Protein AF-A0A1H8KRY2-F1 (afdb_monomer_lite)

Radius of gyration: 10.59 Å; chains: 1; bounding box: 25×19×28 Å

Sequence (51 aa):
MEHYLQYRVWYKMNGHFNNKIIYGPTIKTPSDALSFFKKLHGIQPSHAELV

pLDDT: mean 94.25, std 7.65, range [54.59, 98.19]

Secondary structure (DSSP, 8-state):
-----EEEEEEEETTEEEEEEEE-TT--SHHHHHHHHHHHH---EEEEEE-

Foldseek 3Di:
DDPWWKKWWWFDDPNDIDIDIDTDPQPDDFVSRQVVCCVVPVGRTDGMDTD

Structure (mmCIF, N/CA/C/O backbone):
data_AF-A0A1H8KRY2-F1
#
_entry.id   AF-A0A1H8KRY2-F1
#
loop_
_atom_site.group_PDB
_atom_site.id
_atom_site.type_symbol
_atom_site.label_atom_id
_atom_site.label_alt_id
_atom_site.label_comp_id
_atom_site.label_asym_id
_atom_site.label_entity_id
_atom_site.label_seq_id
_atom_site.pdbx_PDB_ins_code
_atom_site.Cartn_x
_atom_site.Cartn_y
_atom_site.Cartn_z
_atom_site.occupancy
_atom_site.B_iso_or_equiv
_atom_site.auth_seq_id
_atom_site.auth_comp_id
_atom_site.auth_asym_id
_atom_site.auth_atom_id
_atom_site.pdbx_PDB_model_num
ATOM 1 N N . MET A 1 1 ? -17.707 12.353 7.954 1.00 54.59 1 MET A N 1
ATOM 2 C CA . MET A 1 1 ? -16.739 11.498 7.234 1.00 54.59 1 MET A CA 1
ATOM 3 C C . MET A 1 1 ? -15.856 10.854 8.283 1.00 54.59 1 MET A C 1
ATOM 5 O O . MET A 1 1 ? -15.392 11.569 9.157 1.00 54.59 1 MET A O 1
ATOM 9 N N . GLU A 1 2 ? -15.700 9.534 8.272 1.00 62.47 2 GLU A N 1
ATOM 10 C CA . GLU A 1 2 ? -14.844 8.845 9.245 1.00 62.47 2 GLU A CA 1
ATOM 11 C C . GLU A 1 2 ? -13.371 9.230 9.024 1.00 62.47 2 GLU A C 1
ATOM 13 O O . GLU A 1 2 ? -12.868 9.184 7.900 1.00 62.47 2 GLU A O 1
ATOM 18 N N . HIS A 1 3 ? -12.687 9.646 10.094 1.00 82.44 3 HIS A N 1
ATOM 19 C CA . HIS A 1 3 ? -11.281 10.058 10.070 1.00 82.44 3 HIS A CA 1
ATOM 20 C C . HIS A 1 3 ? -10.364 8.828 10.088 1.00 82.44 3 HIS A C 1
ATOM 22 O O . HIS A 1 3 ? -9.780 8.476 11.112 1.00 82.44 3 HIS A O 1
ATOM 28 N N . TYR A 1 4 ? -10.271 8.131 8.958 1.00 91.38 4 TYR A N 1
ATOM 29 C CA . TYR A 1 4 ? -9.318 7.035 8.800 1.00 91.38 4 TYR A CA 1
ATOM 30 C C . TYR A 1 4 ? -7.913 7.555 8.509 1.00 91.38 4 TYR A C 1
ATOM 32 O O . TYR A 1 4 ? -7.753 8.565 7.825 1.00 91.38 4 TYR A O 1
ATOM 40 N N . LEU A 1 5 ? -6.901 6.824 8.989 1.00 94.06 5 LEU A N 1
ATOM 41 C CA . LEU A 1 5 ? -5.519 7.064 8.586 1.00 94.06 5 LEU A CA 1
ATOM 42 C C . LEU A 1 5 ? -5.406 6.890 7.071 1.00 94.06 5 LEU A C 1
ATOM 44 O O . LEU A 1 5 ? -5.947 5.937 6.499 1.00 94.06 5 LEU A O 1
ATOM 48 N N . GLN A 1 6 ? -4.712 7.829 6.441 1.00 95.81 6 GLN A N 1
ATOM 49 C CA . GLN A 1 6 ? -4.499 7.846 5.005 1.00 95.81 6 GLN A CA 1
ATOM 50 C C . GLN A 1 6 ? -3.027 7.605 4.729 1.00 95.81 6 GLN A C 1
ATOM 52 O O . GLN A 1 6 ? -2.161 8.261 5.299 1.00 95.81 6 GLN A O 1
ATOM 57 N N . TYR A 1 7 ? -2.747 6.666 3.839 1.00 97.62 7 TYR A N 1
ATOM 58 C CA . TYR A 1 7 ? -1.394 6.362 3.414 1.00 97.62 7 TYR A CA 1
ATOM 59 C C . TYR A 1 7 ? -1.271 6.562 1.915 1.00 97.62 7 TYR A C 1
ATOM 61 O O . TYR A 1 7 ? -2.081 6.051 1.139 1.00 97.62 7 TYR A O 1
ATOM 69 N N . ARG A 1 8 ? -0.229 7.265 1.484 1.00 97.81 8 ARG A N 1
ATOM 70 C CA . ARG A 1 8 ? 0.157 7.318 0.077 1.00 97.81 8 ARG A CA 1
ATOM 71 C C . ARG A 1 8 ? 1.021 6.112 -0.233 1.00 97.81 8 ARG A C 1
ATOM 73 O O . ARG A 1 8 ? 2.108 5.977 0.313 1.00 97.81 8 ARG A O 1
ATOM 80 N N . VAL A 1 9 ? 0.552 5.263 -1.137 1.00 98.00 9 VAL A N 1
ATOM 81 C CA . VAL A 1 9 ? 1.270 4.085 -1.625 1.00 98.00 9 VAL A CA 1
ATOM 82 C C . VAL A 1 9 ? 1.890 4.389 -2.982 1.00 98.00 9 VAL A C 1
ATOM 84 O O . VAL A 1 9 ? 1.185 4.779 -3.909 1.00 98.00 9 VAL A O 1
ATOM 87 N N . TRP A 1 10 ? 3.193 4.168 -3.108 1.00 98.19 10 TRP A N 1
ATOM 88 C CA . TRP A 1 10 ? 3.978 4.330 -4.328 1.00 98.19 10 TRP A CA 1
ATOM 89 C C . TRP A 1 10 ? 4.198 2.980 -5.016 1.00 98.19 10 TRP A C 1
ATOM 91 O O . TRP A 1 10 ? 4.482 1.978 -4.355 1.00 98.19 10 TRP A O 1
ATOM 101 N N . TYR A 1 11 ? 4.093 2.940 -6.344 1.00 97.56 11 TYR A N 1
ATOM 102 C CA . TYR A 1 11 ? 4.243 1.721 -7.143 1.00 97.56 11 TYR A CA 1
ATOM 103 C C . TYR A 1 11 ? 4.761 2.020 -8.555 1.00 97.56 11 TYR A C 1
ATOM 105 O O . TYR A 1 11 ? 4.655 3.143 -9.052 1.00 97.56 11 TYR A O 1
ATOM 113 N N . LYS A 1 12 ? 5.315 0.999 -9.219 1.00 97.12 12 LYS A N 1
ATOM 114 C CA . LYS A 1 12 ? 5.692 1.061 -10.638 1.00 97.12 12 LYS A CA 1
ATOM 115 C C . LYS A 1 12 ? 4.663 0.334 -11.492 1.00 97.12 12 LYS A C 1
ATOM 117 O O . LYS A 1 12 ? 4.281 -0.787 -11.174 1.00 97.12 12 LYS A O 1
ATOM 122 N N . MET A 1 13 ? 4.266 0.947 -12.601 1.00 95.69 13 MET A N 1
ATOM 123 C CA . MET A 1 13 ? 3.409 0.329 -13.611 1.00 95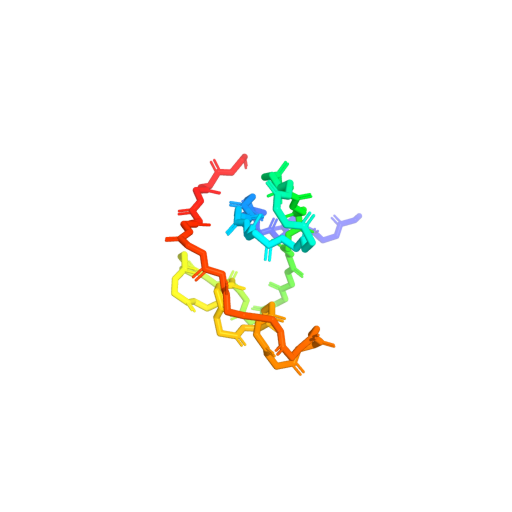.69 13 MET A CA 1
ATOM 124 C C . MET A 1 13 ? 3.848 0.812 -14.991 1.00 95.69 13 MET A C 1
ATOM 126 O O . MET A 1 13 ? 3.987 2.014 -15.202 1.00 95.69 13 MET A O 1
ATOM 130 N N . ASN A 1 14 ? 4.109 -0.120 -15.911 1.00 94.06 14 ASN A N 1
ATOM 131 C CA . ASN A 1 14 ? 4.544 0.168 -17.285 1.00 94.06 14 ASN A CA 1
ATOM 132 C C . ASN A 1 14 ? 5.754 1.122 -17.376 1.00 94.06 14 ASN A C 1
ATOM 134 O O . ASN A 1 14 ? 5.796 1.997 -18.228 1.00 94.06 14 ASN A O 1
ATOM 138 N N . GLY A 1 15 ? 6.726 0.993 -16.465 1.00 93.44 15 GLY A N 1
ATOM 139 C CA . GLY A 1 15 ? 7.911 1.863 -16.424 1.00 93.44 15 GLY A CA 1
ATOM 140 C C . GLY A 1 15 ? 7.699 3.226 -15.754 1.00 93.44 15 GLY A C 1
ATOM 141 O O . GLY A 1 15 ? 8.672 3.933 -15.507 1.00 93.44 15 GLY A O 1
ATOM 142 N N . HIS A 1 16 ? 6.467 3.572 -15.375 1.00 95.94 16 HIS A N 1
ATOM 143 C CA . HIS A 1 16 ? 6.146 4.829 -14.704 1.00 95.94 16 HIS A CA 1
ATOM 144 C C . HIS A 1 16 ? 6.004 4.648 -13.192 1.00 95.94 16 HIS A C 1
ATOM 146 O O . HIS A 1 16 ? 5.409 3.676 -12.712 1.00 95.94 16 HIS A O 1
ATOM 152 N N . PHE A 1 17 ? 6.522 5.618 -12.441 1.00 95.88 17 PHE A N 1
ATOM 153 C CA . PHE A 1 17 ? 6.275 5.737 -11.010 1.00 95.88 17 PHE A CA 1
ATOM 154 C C . PHE A 1 17 ?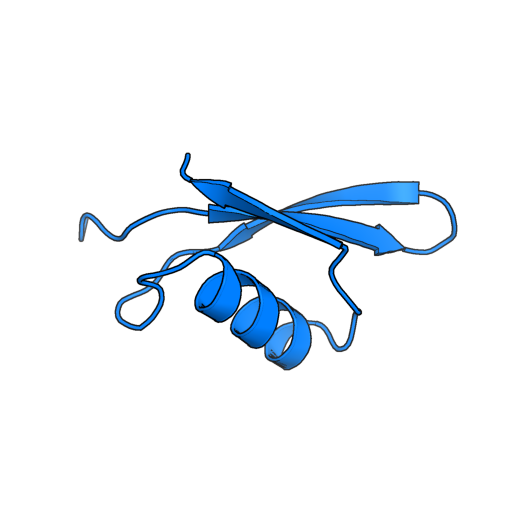 4.931 6.424 -10.777 1.00 95.88 17 PHE A C 1
ATOM 156 O O . PHE A 1 17 ? 4.687 7.518 -11.278 1.00 95.88 17 PHE A O 1
ATOM 163 N N . ASN A 1 18 ? 4.073 5.771 -10.004 1.00 97.12 18 ASN A N 1
ATOM 164 C CA . ASN A 1 18 ? 2.735 6.231 -9.668 1.00 97.12 18 ASN A CA 1
ATOM 165 C C . ASN A 1 18 ? 2.545 6.202 -8.149 1.00 97.12 18 ASN A C 1
ATOM 167 O O . ASN A 1 18 ? 3.279 5.517 -7.430 1.00 97.12 18 ASN A O 1
ATOM 171 N N . ASN A 1 19 ? 1.530 6.913 -7.660 1.00 97.00 19 ASN A N 1
ATOM 172 C CA . ASN A 1 19 ? 1.079 6.792 -6.280 1.00 97.00 19 ASN A CA 1
ATOM 173 C C . ASN A 1 19 ? -0.450 6.783 -6.172 1.00 97.00 19 ASN A C 1
ATOM 175 O O . ASN A 1 19 ? -1.154 7.173 -7.103 1.00 97.00 19 ASN A O 1
ATOM 179 N N . LYS A 1 20 ? -0.962 6.277 -5.049 1.00 96.69 20 LYS A N 1
ATOM 180 C CA . LYS A 1 20 ? -2.392 6.250 -4.732 1.00 96.69 20 LYS A CA 1
ATOM 181 C C . LYS A 1 20 ? -2.613 6.370 -3.229 1.00 96.69 20 LYS A C 1
ATOM 183 O O . LYS A 1 20 ? -1.871 5.772 -2.455 1.00 96.69 20 LYS A O 1
ATOM 188 N N . ILE A 1 21 ? -3.644 7.108 -2.822 1.00 96.88 21 ILE A N 1
ATOM 189 C CA . ILE A 1 21 ? -4.048 7.192 -1.415 1.00 96.88 21 ILE A CA 1
ATOM 190 C C . ILE A 1 21 ? -4.909 5.977 -1.057 1.00 96.88 21 ILE A C 1
ATOM 192 O O . ILE A 1 21 ? -5.883 5.670 -1.746 1.00 96.88 21 ILE A O 1
ATOM 196 N N . ILE A 1 22 ? -4.529 5.290 0.016 1.00 95.62 22 ILE A N 1
ATOM 197 C CA . ILE A 1 22 ? -5.221 4.145 0.602 1.00 95.62 22 ILE A CA 1
ATOM 198 C C . ILE A 1 22 ? -5.614 4.508 2.031 1.00 95.62 22 ILE A C 1
ATOM 200 O O . ILE A 1 22 ? -4.792 4.976 2.814 1.00 95.62 22 ILE A O 1
ATOM 204 N N . TYR A 1 23 ? -6.877 4.283 2.366 1.00 94.88 23 TYR A N 1
ATOM 205 C CA . TYR A 1 23 ? -7.440 4.531 3.687 1.00 94.88 23 TYR A CA 1
ATOM 206 C C . TYR A 1 23 ? -8.546 3.516 3.964 1.00 94.88 23 TYR A C 1
ATOM 208 O O . TYR A 1 23 ? -9.115 2.931 3.040 1.00 94.88 23 TYR A O 1
ATOM 216 N N . GLY A 1 24 ? -8.852 3.295 5.238 1.00 93.06 24 GLY A N 1
ATOM 217 C CA . GLY A 1 24 ? -9.942 2.413 5.638 1.00 93.06 24 GLY A CA 1
ATOM 218 C C . GLY A 1 24 ? -9.860 1.986 7.101 1.00 93.06 24 GLY A C 1
ATOM 219 O O . GLY A 1 24 ? -8.850 2.230 7.767 1.00 93.06 24 GLY A O 1
ATOM 220 N N . PRO A 1 25 ? -10.899 1.306 7.611 1.00 92.69 25 PRO A N 1
ATOM 221 C CA . PRO A 1 25 ? -10.984 0.924 9.020 1.00 92.69 25 PRO A CA 1
ATOM 222 C C . PRO A 1 25 ? -9.854 -0.017 9.453 1.00 92.69 25 PRO A C 1
ATOM 224 O O . PRO A 1 25 ? -9.397 0.061 10.593 1.00 92.69 25 PRO A O 1
ATOM 227 N N . THR A 1 26 ? -9.365 -0.856 8.538 1.00 92.38 26 THR A N 1
ATOM 228 C CA . THR A 1 26 ? -8.299 -1.839 8.777 1.00 92.38 26 THR A CA 1
ATOM 229 C C . THR A 1 26 ? -6.897 -1.326 8.447 1.00 92.38 26 THR A C 1
ATOM 231 O O . THR A 1 26 ? -5.937 -2.065 8.621 1.00 92.38 26 THR A O 1
ATOM 234 N N . ILE A 1 27 ? -6.755 -0.096 7.942 1.00 95.25 27 ILE A N 1
ATOM 235 C CA . ILE A 1 27 ? -5.456 0.462 7.549 1.00 95.25 27 ILE A CA 1
ATOM 236 C C . ILE A 1 27 ? -4.907 1.268 8.725 1.00 95.25 27 ILE A C 1
ATOM 238 O O . ILE A 1 27 ? -5.339 2.398 8.962 1.00 95.25 27 ILE A O 1
ATOM 242 N N . LYS A 1 28 ? -3.998 0.669 9.501 1.00 95.19 28 LYS A N 1
ATOM 243 C CA . LYS A 1 28 ? -3.402 1.294 10.695 1.00 95.19 28 LYS A CA 1
ATOM 244 C C . LYS A 1 28 ? -1.903 1.539 10.567 1.00 95.19 28 LYS A C 1
ATOM 246 O O . LYS A 1 28 ? -1.352 2.319 11.335 1.00 95.19 28 LYS A O 1
ATOM 251 N N . THR A 1 29 ? -1.257 0.882 9.611 1.00 96.75 29 THR A N 1
ATOM 252 C CA . THR A 1 29 ? 0.185 0.954 9.380 1.00 96.75 29 THR A CA 1
ATOM 253 C C . THR A 1 29 ? 0.506 1.092 7.885 1.00 96.75 29 THR A C 1
ATOM 255 O O . THR A 1 29 ? -0.318 0.724 7.039 1.00 96.75 29 THR A O 1
ATOM 258 N N . PRO A 1 30 ? 1.724 1.546 7.522 1.00 96.88 30 PRO A N 1
ATOM 259 C CA . PRO A 1 30 ? 2.191 1.509 6.135 1.00 96.88 30 PRO A CA 1
ATOM 260 C C . PRO A 1 30 ? 2.107 0.104 5.519 1.00 96.88 30 PRO A C 1
ATOM 262 O O . PRO A 1 30 ? 1.712 -0.050 4.365 1.00 96.88 30 PRO A O 1
ATOM 265 N N . SER A 1 31 ? 2.424 -0.935 6.298 1.00 97.31 31 SER A N 1
ATOM 266 C CA . SER A 1 31 ? 2.373 -2.335 5.860 1.00 97.31 31 SER A CA 1
ATOM 267 C C . SER A 1 31 ? 0.958 -2.795 5.507 1.00 97.31 31 SER A C 1
ATOM 269 O O . SER A 1 31 ? 0.781 -3.531 4.530 1.00 97.31 31 SER A O 1
ATOM 271 N N . ASP A 1 32 ? -0.054 -2.327 6.245 1.00 97.06 32 ASP A N 1
ATOM 272 C CA . ASP A 1 32 ? -1.460 -2.598 5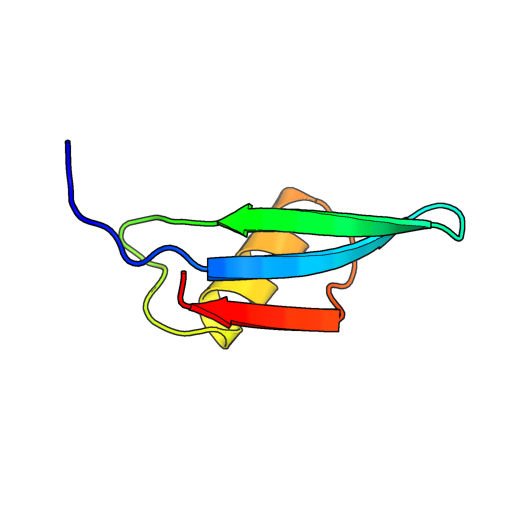.927 1.00 97.06 32 ASP A CA 1
ATOM 273 C C . ASP A 1 32 ? -1.840 -1.956 4.594 1.00 97.06 32 ASP A C 1
ATOM 275 O O . ASP A 1 32 ? -2.451 -2.605 3.745 1.00 97.06 32 ASP A O 1
ATOM 279 N N . ALA A 1 33 ? -1.429 -0.702 4.375 1.00 97.25 33 ALA A N 1
ATOM 280 C CA . ALA A 1 33 ? -1.693 0.020 3.134 1.00 97.25 33 ALA A CA 1
ATOM 281 C C . ALA A 1 33 ? -1.043 -0.669 1.922 1.00 97.25 33 ALA A C 1
ATOM 283 O O . ALA A 1 33 ? -1.694 -0.840 0.889 1.00 97.25 33 ALA A O 1
ATOM 284 N N . LEU A 1 34 ? 0.206 -1.130 2.059 1.00 97.75 34 LEU A N 1
ATOM 285 C CA . LEU A 1 34 ? 0.907 -1.901 1.026 1.00 97.75 34 LEU A CA 1
ATOM 286 C C . LEU A 1 34 ? 0.198 -3.228 0.727 1.00 97.75 34 LEU A C 1
ATOM 288 O O . LEU A 1 34 ? -0.044 -3.558 -0.436 1.00 97.75 34 LEU A O 1
ATOM 292 N N . SER A 1 35 ? -0.155 -3.982 1.769 1.00 97.25 35 SER A N 1
ATOM 293 C CA . SER A 1 35 ? -0.814 -5.286 1.632 1.00 97.25 35 SER A CA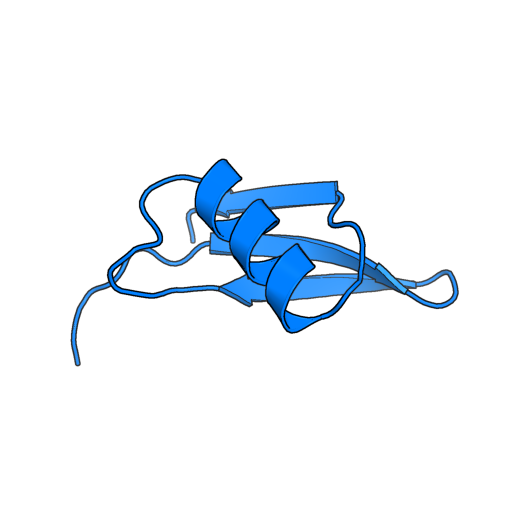 1
ATOM 294 C C . SER A 1 35 ? -2.195 -5.151 0.995 1.00 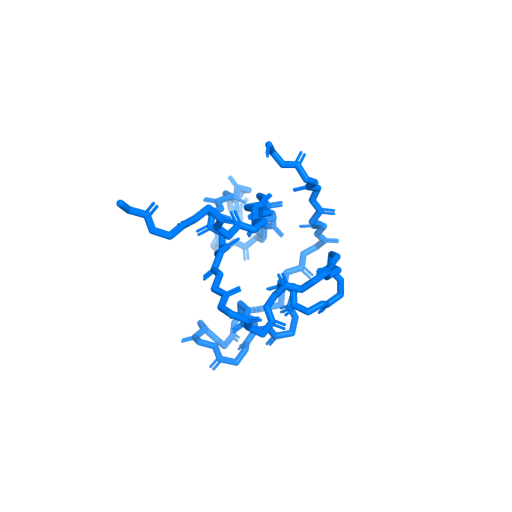97.25 35 SER A C 1
ATOM 296 O O . SER A 1 35 ? -2.546 -5.910 0.089 1.00 97.25 35 SER A O 1
ATOM 298 N N . PHE A 1 36 ? -2.958 -4.142 1.414 1.00 96.81 36 PHE A N 1
ATOM 299 C CA . PHE A 1 36 ? -4.266 -3.831 0.855 1.00 96.81 36 PHE A CA 1
ATOM 300 C C . PHE A 1 36 ? -4.169 -3.395 -0.609 1.00 96.81 36 PHE A C 1
ATOM 302 O O . PHE A 1 36 ? -4.896 -3.923 -1.451 1.00 96.81 36 PHE A O 1
ATOM 309 N N . PHE A 1 37 ? -3.227 -2.503 -0.942 1.00 97.06 37 PHE A N 1
ATOM 310 C CA . PHE A 1 37 ? -2.974 -2.086 -2.322 1.00 97.06 37 PHE A CA 1
ATOM 311 C C . PHE A 1 37 ? -2.639 -3.286 -3.214 1.00 97.06 37 PHE A C 1
ATOM 313 O O . PHE A 1 37 ? -3.249 -3.456 -4.270 1.00 97.06 37 PHE A O 1
ATOM 320 N N . LYS A 1 38 ? -1.718 -4.153 -2.770 1.00 97.00 38 LYS A N 1
ATOM 321 C CA . LYS A 1 38 ? -1.320 -5.358 -3.508 1.00 97.00 38 LYS A CA 1
ATOM 322 C C . LYS A 1 38 ? -2.504 -6.294 -3.745 1.00 97.00 38 LYS A C 1
ATOM 324 O O . LYS A 1 38 ? -2.656 -6.801 -4.852 1.00 97.00 38 LYS A O 1
ATOM 329 N N . LYS A 1 39 ? -3.364 -6.491 -2.740 1.00 96.06 39 LYS A N 1
ATOM 330 C CA . LYS A 1 39 ? -4.578 -7.314 -2.859 1.00 96.06 39 LYS A CA 1
ATOM 331 C C . LYS A 1 39 ? -5.588 -6.727 -3.851 1.00 96.06 39 LYS A C 1
ATOM 333 O O . LYS A 1 39 ? -6.200 -7.482 -4.594 1.00 96.06 39 LYS A O 1
ATOM 338 N N . LEU A 1 40 ? -5.765 -5.405 -3.856 1.00 94.88 40 LEU A N 1
ATOM 339 C CA . LEU A 1 40 ? -6.759 -4.732 -4.695 1.00 94.88 40 LEU A CA 1
ATOM 340 C C . LEU A 1 40 ? -6.315 -4.605 -6.159 1.00 94.88 40 LEU A C 1
ATOM 342 O O . LEU A 1 40 ? -7.133 -4.718 -7.065 1.00 94.88 40 LEU A O 1
ATOM 346 N N . HIS A 1 41 ? -5.028 -4.341 -6.386 1.00 94.06 41 HIS A N 1
ATOM 347 C CA . HIS A 1 41 ? -4.497 -4.006 -7.707 1.00 94.06 41 HIS A CA 1
ATOM 348 C C . HIS A 1 41 ? -3.676 -5.122 -8.359 1.00 94.06 41 HIS A C 1
ATOM 350 O O . HIS A 1 41 ? -3.400 -5.035 -9.550 1.00 94.06 41 HIS A O 1
ATOM 356 N N . GLY A 1 42 ? -3.237 -6.137 -7.608 1.00 95.50 42 GLY A N 1
ATOM 357 C CA . GLY A 1 42 ? -2.322 -7.166 -8.118 1.00 95.50 42 GLY A CA 1
ATOM 358 C C . GLY A 1 42 ? -0.921 -6.640 -8.466 1.00 95.50 42 GLY A C 1
ATOM 359 O O . GLY A 1 42 ? -0.115 -7.365 -9.039 1.00 95.50 42 GLY A O 1
ATOM 360 N N . ILE A 1 43 ? -0.615 -5.387 -8.117 1.00 96.00 43 ILE A N 1
ATOM 361 C CA . ILE A 1 43 ? 0.663 -4.722 -8.390 1.00 96.00 43 ILE A CA 1
ATOM 362 C C . ILE A 1 43 ? 1.497 -4.720 -7.112 1.00 96.00 43 ILE A C 1
ATOM 364 O O . ILE A 1 43 ? 0.973 -4.455 -6.032 1.00 96.00 43 ILE A O 1
ATOM 368 N N . GLN A 1 44 ? 2.800 -4.983 -7.229 1.00 96.12 44 GLN A N 1
ATOM 369 C CA . GLN A 1 44 ? 3.730 -4.899 -6.105 1.00 96.12 44 GLN A CA 1
ATOM 370 C C . GLN A 1 44 ? 4.044 -3.425 -5.787 1.00 96.12 44 GLN A C 1
ATOM 372 O O . GLN A 1 44 ? 4.719 -2.766 -6.584 1.00 96.12 44 GLN A O 1
ATOM 377 N N . PRO A 1 45 ? 3.593 -2.887 -4.638 1.00 97.25 45 PRO A N 1
ATOM 378 C CA . PRO A 1 45 ? 3.969 -1.543 -4.230 1.00 97.25 45 PRO A CA 1
ATOM 379 C C . PRO A 1 45 ? 5.410 -1.507 -3.707 1.00 97.25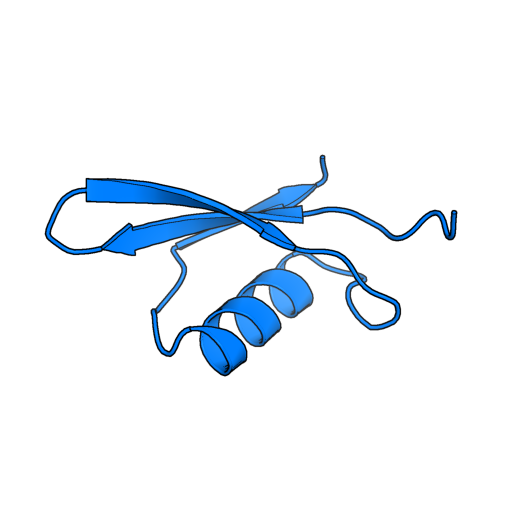 45 PRO A C 1
ATOM 381 O O . PRO A 1 45 ? 5.978 -2.531 -3.314 1.00 97.25 45 PRO A O 1
ATOM 384 N N . SER A 1 46 ? 5.987 -0.308 -3.706 1.00 95.94 46 SER A N 1
ATOM 385 C CA . SER A 1 46 ? 7.378 -0.037 -3.332 1.00 95.94 46 SER A CA 1
ATOM 386 C C . SER A 1 46 ? 7.504 0.654 -1.976 1.00 95.94 46 SER A C 1
ATOM 388 O O . SER A 1 46 ? 8.417 0.338 -1.221 1.00 95.94 46 SER A O 1
ATOM 390 N N . HIS A 1 47 ? 6.610 1.595 -1.661 1.00 96.81 47 HIS A N 1
ATOM 391 C CA . HIS A 1 47 ? 6.684 2.389 -0.433 1.00 96.81 47 HIS A CA 1
ATOM 392 C C . HIS A 1 47 ? 5.301 2.890 -0.009 1.00 96.81 47 HIS A C 1
ATOM 394 O O . HIS A 1 47 ? 4.426 3.057 -0.859 1.00 96.81 47 HIS A O 1
ATOM 400 N N . ALA A 1 48 ? 5.108 3.127 1.288 1.00 97.25 48 ALA A N 1
ATOM 401 C CA . ALA A 1 48 ? 3.922 3.781 1.821 1.00 97.25 48 ALA A CA 1
ATOM 402 C C . ALA A 1 48 ? 4.296 4.761 2.941 1.00 97.25 48 ALA A C 1
ATOM 404 O O . ALA A 1 48 ? 5.089 4.415 3.816 1.00 97.25 48 ALA A O 1
ATOM 405 N N . GLU A 1 49 ? 3.686 5.945 2.929 1.00 97.00 49 GLU A N 1
ATOM 406 C CA . GLU A 1 49 ? 3.888 7.021 3.913 1.00 97.00 49 GLU A CA 1
ATOM 407 C C . GLU A 1 49 ? 2.541 7.565 4.403 1.00 97.00 49 GLU A C 1
ATOM 409 O O . GLU A 1 49 ? 1.564 7.548 3.651 1.00 97.00 49 GLU A O 1
ATOM 414 N N . LEU A 1 50 ? 2.472 8.004 5.664 1.00 96.25 50 LEU A N 1
ATOM 415 C CA . LEU A 1 50 ? 1.272 8.636 6.224 1.00 96.25 50 LEU A CA 1
ATOM 416 C C . LEU A 1 50 ? 1.085 10.031 5.605 1.00 96.25 50 LEU A C 1
ATOM 418 O O . LEU A 1 50 ? 2.069 10.744 5.408 1.00 96.25 50 LEU A O 1
ATOM 422 N N . VAL A 1 51 ? -0.164 10.395 5.310 1.00 93.56 51 VAL A N 1
ATOM 423 C CA . VAL A 1 51 ? -0.567 11.687 4.723 1.00 93.56 51 VAL A CA 1
ATOM 424 C C . VAL A 1 51 ? -1.387 12.498 5.710 1.00 93.56 51 VAL A C 1
ATOM 426 O O . VAL A 1 51 ? -2.234 11.888 6.403 1.00 93.56 51 VAL A O 1
#